Protein AF-A0A0Q6RV26-F1 (afdb_monomer)

Foldseek 3Di:
DPPVPVFQPLNVLCVVVVHDLQRLQVLAVVRDDSVQSVCCRPVFDDPPPVSLVRCCVSRVDHSCSRCVVVVCVVVDPPPDDD

Structure (mmCIF, N/CA/C/O backbone):
data_AF-A0A0Q6RV26-F1
#
_entry.id   AF-A0A0Q6RV26-F1
#
loop_
_atom_site.group_PDB
_atom_site.id
_atom_site.type_symbol
_atom_site.label_atom_id
_atom_site.label_alt_id
_atom_site.label_comp_id
_atom_site.label_asym_id
_atom_site.label_entity_id
_atom_site.label_seq_id
_atom_site.pdbx_PDB_ins_code
_atom_site.Cartn_x
_atom_site.Cartn_y
_atom_site.Cartn_z
_atom_site.occupancy
_atom_site.B_iso_or_equiv
_atom_site.auth_seq_id
_atom_site.auth_comp_id
_atom_site.auth_asym_id
_atom_site.auth_atom_id
_atom_site.pdbx_PDB_model_num
ATOM 1 N N . MET A 1 1 ? -19.986 10.650 -19.089 1.00 42.94 1 MET A N 1
ATOM 2 C CA . MET A 1 1 ? -18.652 10.875 -18.505 1.00 42.94 1 MET A CA 1
ATOM 3 C C . MET A 1 1 ? -18.450 9.787 -17.480 1.00 42.94 1 MET A C 1
ATOM 5 O O . MET A 1 1 ? -18.942 9.903 -16.369 1.00 42.94 1 MET A O 1
ATOM 9 N N . SER A 1 2 ? -17.858 8.684 -17.912 1.00 43.75 2 SER A N 1
ATOM 10 C CA . SER A 1 2 ? -17.391 7.635 -17.017 1.00 43.75 2 SER A CA 1
ATOM 11 C C . SER A 1 2 ? -15.912 7.556 -17.311 1.00 43.75 2 SER A C 1
ATOM 13 O O . SER A 1 2 ? -15.482 6.789 -18.165 1.00 43.75 2 SER A O 1
ATOM 15 N N . ASP A 1 3 ? -15.167 8.495 -16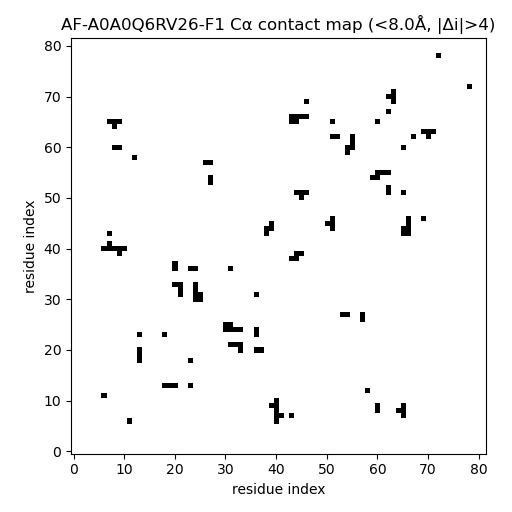.736 1.00 47.16 3 ASP A N 1
ATOM 16 C CA . ASP A 1 3 ? -13.736 8.334 -16.589 1.00 47.16 3 ASP A CA 1
ATOM 17 C C . ASP A 1 3 ? -13.577 7.047 -15.778 1.00 47.16 3 ASP A C 1
ATOM 19 O O . ASP A 1 3 ? -13.808 7.028 -14.568 1.00 47.16 3 ASP A O 1
ATOM 23 N N . ASP A 1 4 ? -13.308 5.949 -16.484 1.00 46.53 4 ASP A N 1
ATOM 24 C CA . ASP A 1 4 ? -12.718 4.722 -15.963 1.00 46.53 4 ASP A CA 1
ATOM 25 C C . ASP A 1 4 ? -11.371 5.139 -15.351 1.00 46.53 4 ASP A C 1
ATOM 27 O O . ASP A 1 4 ? -10.295 4.998 -15.934 1.00 46.53 4 ASP A O 1
ATOM 31 N N . GLU A 1 5 ? -11.439 5.812 -14.201 1.00 56.62 5 GLU A N 1
ATOM 32 C CA . GLU A 1 5 ? -10.292 6.128 -13.381 1.00 56.62 5 GLU A CA 1
ATOM 33 C C . GLU A 1 5 ? -9.737 4.752 -13.038 1.00 56.62 5 GLU A C 1
ATOM 35 O O . GLU A 1 5 ? -10.377 3.979 -12.330 1.00 56.62 5 GLU A O 1
ATOM 40 N N . ASN A 1 6 ? -8.607 4.386 -13.633 1.00 64.69 6 ASN A N 1
ATOM 41 C CA . ASN A 1 6 ? -7.932 3.135 -13.338 1.00 64.69 6 ASN A CA 1
ATOM 42 C C . ASN A 1 6 ? -7.454 3.220 -11.879 1.00 64.69 6 ASN A C 1
ATOM 44 O O . ASN A 1 6 ? -6.354 3.697 -11.589 1.00 64.69 6 ASN A O 1
ATOM 48 N N . ILE A 1 7 ? -8.353 2.901 -10.944 1.00 75.81 7 ILE A N 1
ATOM 49 C CA . ILE A 1 7 ? -8.117 2.992 -9.509 1.00 75.81 7 ILE A CA 1
ATOM 50 C C . ILE A 1 7 ? -7.039 1.964 -9.199 1.00 75.81 7 ILE A C 1
ATOM 52 O O . ILE A 1 7 ? -7.228 0.762 -9.386 1.00 75.81 7 ILE A O 1
ATOM 56 N N . SER A 1 8 ? -5.896 2.439 -8.706 1.00 87.50 8 SER A N 1
ATOM 57 C CA . SER A 1 8 ? -4.828 1.542 -8.284 1.00 87.50 8 SER A CA 1
ATOM 58 C C . SER A 1 8 ? -5.346 0.562 -7.224 1.00 87.50 8 SER A C 1
ATOM 60 O O . SER A 1 8 ? -6.137 0.940 -6.353 1.00 87.50 8 SER A O 1
ATOM 62 N N . PRO A 1 9 ? -4.885 -0.698 -7.236 1.00 91.25 9 PRO A N 1
ATOM 63 C CA . PRO A 1 9 ? -5.391 -1.719 -6.320 1.00 91.25 9 PRO A CA 1
ATOM 64 C C . PRO A 1 9 ? -5.197 -1.340 -4.841 1.00 91.25 9 PRO A C 1
ATOM 66 O O . PRO A 1 9 ? -6.008 -1.709 -3.994 1.00 91.25 9 PRO A O 1
ATOM 69 N N . ILE A 1 10 ? -4.167 -0.542 -4.530 1.00 91.75 10 ILE A N 1
ATOM 70 C CA . ILE A 1 10 ? -3.948 0.024 -3.191 1.00 91.75 10 ILE A CA 1
ATOM 71 C C . ILE A 1 10 ? -5.052 1.020 -2.822 1.00 91.75 10 ILE A C 1
ATOM 73 O O . ILE A 1 10 ? -5.612 0.918 -1.729 1.00 91.75 10 ILE A O 1
ATOM 77 N N . LYS A 1 11 ? -5.395 1.949 -3.727 1.00 93.00 11 LYS A N 1
ATOM 78 C CA . LYS A 1 11 ? -6.463 2.936 -3.511 1.00 93.00 11 LYS A CA 1
ATOM 79 C C . LYS A 1 11 ? -7.804 2.240 -3.308 1.00 93.00 11 LYS A C 1
ATOM 81 O O . LYS A 1 11 ? -8.533 2.595 -2.384 1.00 93.00 11 LYS A O 1
ATOM 86 N N . GLU A 1 12 ? -8.091 1.212 -4.108 1.00 92.44 12 GLU A N 1
ATOM 87 C CA . GLU A 1 12 ? -9.311 0.415 -3.972 1.00 92.44 12 GLU A CA 1
ATOM 88 C C . GLU A 1 12 ? -9.392 -0.261 -2.595 1.00 92.44 12 GLU A C 1
ATOM 90 O O . GLU A 1 12 ? -10.385 -0.103 -1.882 1.00 92.44 12 GLU A O 1
ATOM 95 N N . TYR A 1 13 ? -8.339 -0.977 -2.190 1.00 93.25 13 TYR A N 1
ATOM 96 C CA . TYR A 1 13 ? -8.287 -1.641 -0.888 1.00 93.25 13 TYR A CA 1
ATOM 97 C C . TYR A 1 13 ? -8.466 -0.647 0.260 1.00 93.25 13 TYR A C 1
ATOM 99 O O . TYR A 1 13 ? -9.271 -0.868 1.166 1.00 93.25 13 TYR A O 1
ATOM 107 N N . ARG A 1 14 ? -7.742 0.475 0.209 1.00 94.12 14 ARG A N 1
ATOM 108 C CA . ARG A 1 14 ? -7.783 1.506 1.243 1.00 94.12 14 ARG A CA 1
ATOM 109 C C . ARG A 1 14 ? -9.188 2.098 1.387 1.00 94.12 14 ARG A C 1
ATOM 111 O O . ARG A 1 14 ? -9.668 2.239 2.510 1.00 94.12 14 ARG A O 1
ATOM 118 N N . GLN A 1 15 ? -9.851 2.413 0.273 1.00 92.62 15 GLN A N 1
ATOM 119 C CA . GLN A 1 15 ? -11.216 2.943 0.275 1.00 92.62 15 GLN A CA 1
ATOM 120 C C . GLN A 1 15 ? -12.233 1.917 0.787 1.00 92.62 15 GLN A C 1
ATOM 122 O O . GLN A 1 15 ? -13.062 2.267 1.623 1.00 92.62 15 GLN A O 1
ATOM 127 N N . LYS A 1 16 ? -12.132 0.648 0.367 1.00 92.56 16 LYS A N 1
ATOM 128 C CA . LYS A 1 16 ? -12.987 -0.444 0.872 1.00 92.56 16 LYS A CA 1
ATOM 129 C C . LYS A 1 16 ? -12.8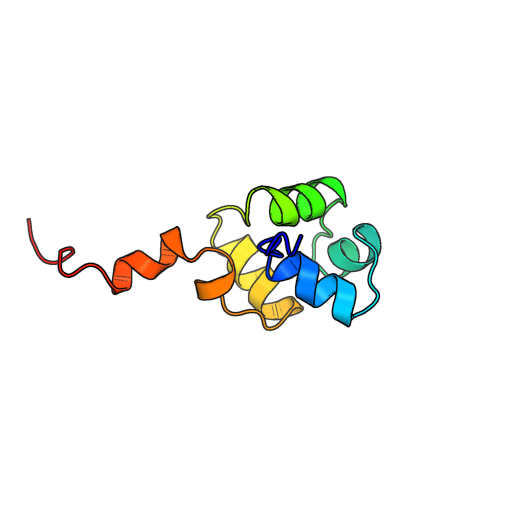29 -0.656 2.379 1.00 92.56 16 LYS A C 1
ATOM 131 O O . LYS A 1 16 ? -13.805 -0.939 3.063 1.00 92.56 16 LYS A O 1
ATOM 136 N N . ALA A 1 17 ? -11.612 -0.495 2.894 1.00 91.69 17 ALA A N 1
ATOM 137 C CA . ALA A 1 17 ? -11.313 -0.597 4.317 1.00 91.69 17 ALA A CA 1
ATOM 138 C C . ALA A 1 17 ? -11.614 0.692 5.112 1.00 91.69 17 ALA A C 1
ATOM 140 O O . ALA A 1 17 ? -11.435 0.700 6.327 1.00 91.69 17 ALA A O 1
ATOM 141 N N . GLY A 1 18 ? -12.033 1.784 4.457 1.00 94.06 18 GLY A N 1
ATOM 142 C CA . GLY A 1 18 ? -12.286 3.073 5.111 1.00 94.06 18 GLY A CA 1
ATOM 143 C C . GLY A 1 18 ? -11.033 3.726 5.710 1.00 94.06 18 GLY A C 1
ATOM 144 O O . GLY A 1 18 ? -11.133 4.488 6.668 1.00 94.06 18 GLY A O 1
ATOM 145 N N . LEU A 1 19 ? -9.846 3.411 5.184 1.00 93.88 19 LEU A N 1
ATOM 146 C CA . LEU A 1 19 ? -8.571 3.855 5.745 1.00 93.88 19 LEU A CA 1
ATOM 147 C C . LEU A 1 19 ? -8.103 5.188 5.135 1.00 93.88 19 LEU A C 1
ATOM 149 O O . LEU A 1 19 ? -8.189 5.434 3.928 1.00 93.88 19 LEU A O 1
ATOM 153 N N . SER A 1 20 ? -7.520 6.046 5.966 1.00 95.25 20 SER A N 1
ATOM 154 C CA . SER A 1 20 ? -6.736 7.197 5.501 1.00 95.25 20 SER A CA 1
ATOM 155 C C . SER A 1 20 ? -5.361 6.748 4.995 1.00 95.25 20 SER A C 1
ATOM 157 O O . SER A 1 20 ? -4.905 5.649 5.305 1.00 95.25 20 SER A O 1
ATOM 159 N N . LEU A 1 21 ? -4.672 7.598 4.225 1.00 94.06 21 LEU A N 1
ATOM 160 C CA . LEU A 1 21 ? -3.307 7.308 3.751 1.00 94.06 21 LEU A CA 1
ATOM 161 C C . LEU A 1 21 ? -2.337 7.042 4.914 1.00 94.06 21 LEU A C 1
ATOM 163 O O . LEU A 1 21 ? -1.490 6.162 4.815 1.00 94.06 21 LEU A O 1
ATOM 167 N N . GLU A 1 22 ? -2.488 7.791 6.010 1.00 95.25 22 GLU A N 1
ATOM 168 C CA . GLU A 1 22 ? -1.702 7.633 7.243 1.00 95.25 22 GLU A CA 1
ATOM 169 C C . GLU A 1 22 ? -2.003 6.289 7.906 1.00 95.25 22 GLU A C 1
ATOM 171 O O . GLU A 1 22 ? -1.106 5.463 8.023 1.00 95.25 22 GLU A O 1
ATOM 176 N N . ALA A 1 23 ? -3.280 6.014 8.189 1.00 94.75 23 ALA A N 1
ATOM 177 C CA . ALA A 1 23 ? -3.712 4.760 8.806 1.00 94.75 23 ALA A CA 1
ATOM 178 C C . ALA A 1 23 ? -3.328 3.519 7.984 1.00 94.75 23 ALA A C 1
ATOM 180 O O . ALA A 1 23 ? -3.067 2.459 8.543 1.00 94.75 23 ALA A O 1
ATOM 181 N N . PHE A 1 24 ? -3.295 3.627 6.651 1.00 94.94 24 PHE A N 1
ATOM 182 C CA . PHE A 1 24 ? -2.794 2.557 5.793 1.00 94.94 24 PHE A CA 1
ATOM 183 C C . PHE A 1 24 ? -1.281 2.371 5.948 1.00 94.94 24 PHE A C 1
ATOM 185 O O . PHE A 1 24 ? -0.828 1.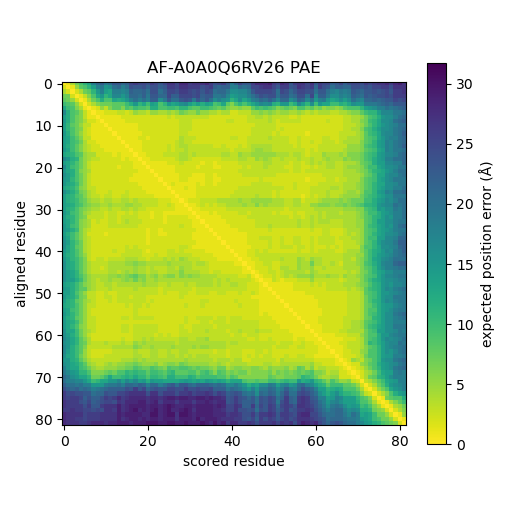244 6.126 1.00 94.94 24 PHE A O 1
ATOM 192 N N . GLY A 1 25 ? -0.513 3.463 5.922 1.00 94.06 25 GLY 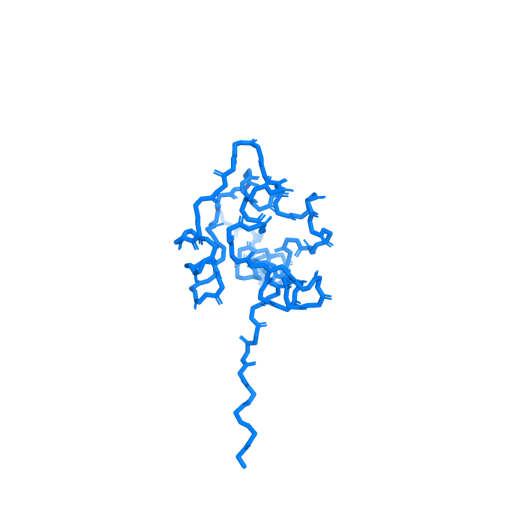A N 1
ATOM 193 C CA . GLY A 1 25 ? 0.936 3.451 6.126 1.00 94.06 25 GLY A CA 1
ATOM 194 C C . GLY A 1 25 ? 1.364 2.895 7.488 1.00 94.06 25 GLY A C 1
ATOM 195 O O . GLY A 1 25 ? 2.382 2.213 7.572 1.00 94.06 25 GLY A O 1
ATOM 196 N N . GLU A 1 26 ? 0.549 3.093 8.525 1.00 95.62 26 GLU A N 1
ATOM 197 C CA . GLU A 1 26 ? 0.761 2.547 9.873 1.00 95.62 26 GLU A CA 1
ATOM 198 C C . GLU A 1 26 ? 0.602 1.021 9.970 1.00 95.62 26 GLU A C 1
ATOM 200 O O . GLU A 1 26 ? 1.007 0.423 10.963 1.00 95.62 26 GLU A O 1
ATOM 205 N N . ARG A 1 27 ? 0.046 0.356 8.947 1.00 92.44 27 ARG A N 1
ATOM 206 C CA . ARG A 1 27 ? -0.083 -1.115 8.932 1.00 92.44 27 ARG A CA 1
ATOM 207 C C . ARG A 1 27 ? 1.215 -1.840 8.580 1.00 92.44 27 ARG A C 1
ATOM 209 O O . ARG A 1 27 ? 1.269 -3.064 8.681 1.00 92.44 27 ARG A O 1
ATOM 216 N N . PHE A 1 28 ? 2.224 -1.102 8.134 1.00 92.56 28 PHE A N 1
ATOM 217 C CA . PHE A 1 28 ? 3.520 -1.621 7.711 1.00 92.56 28 PHE A CA 1
ATOM 218 C C . PHE A 1 28 ? 4.554 -1.496 8.832 1.00 92.56 28 PHE A C 1
ATOM 220 O O . PHE A 1 28 ? 4.371 -0.709 9.762 1.00 92.56 28 PHE A O 1
ATOM 227 N N . ASN A 1 29 ? 5.646 -2.263 8.753 1.00 88.69 29 ASN A N 1
ATOM 228 C CA . ASN A 1 29 ? 6.705 -2.213 9.757 1.00 88.69 29 ASN A CA 1
ATOM 229 C C . ASN A 1 29 ? 8.107 -2.257 9.111 1.00 88.69 29 ASN A C 1
ATOM 231 O O . ASN A 1 29 ? 8.587 -3.348 8.801 1.00 88.69 29 ASN A O 1
ATOM 235 N N . PRO A 1 30 ? 8.801 -1.108 8.976 1.00 89.38 30 PRO A N 1
ATOM 236 C CA . PRO A 1 30 ? 8.443 0.210 9.518 1.00 89.38 30 PRO A CA 1
ATOM 237 C C . PRO A 1 30 ? 7.247 0.866 8.796 1.00 89.38 30 PRO A C 1
ATOM 239 O O . PRO A 1 30 ? 6.990 0.558 7.632 1.00 89.38 30 PRO A O 1
ATOM 242 N N . PRO A 1 31 ? 6.513 1.782 9.456 1.00 92.38 31 PRO A N 1
ATOM 243 C CA . PRO A 1 31 ? 5.358 2.431 8.847 1.00 92.38 31 PRO A CA 1
ATOM 244 C C . PRO A 1 31 ? 5.773 3.328 7.676 1.00 92.38 31 PRO A C 1
ATOM 246 O O . PRO A 1 31 ? 6.736 4.096 7.766 1.00 92.38 31 PRO A O 1
ATOM 249 N N . TYR A 1 32 ? 5.017 3.278 6.577 1.00 94.06 32 TYR A N 1
ATOM 250 C CA . TYR A 1 32 ? 5.243 4.176 5.444 1.00 94.06 32 TYR A CA 1
ATOM 251 C C . TYR A 1 32 ? 4.543 5.515 5.654 1.00 94.06 32 TYR A C 1
ATOM 253 O O . TYR A 1 32 ? 3.399 5.594 6.096 1.00 94.06 32 TYR A O 1
ATOM 261 N N . HIS A 1 33 ? 5.207 6.594 5.246 1.00 95.75 33 HIS A N 1
ATOM 262 C CA . HIS A 1 33 ? 4.600 7.918 5.258 1.00 95.75 33 HIS A CA 1
ATOM 263 C C . HIS A 1 33 ? 3.482 8.033 4.207 1.00 95.75 33 HIS A C 1
ATOM 265 O O . HIS A 1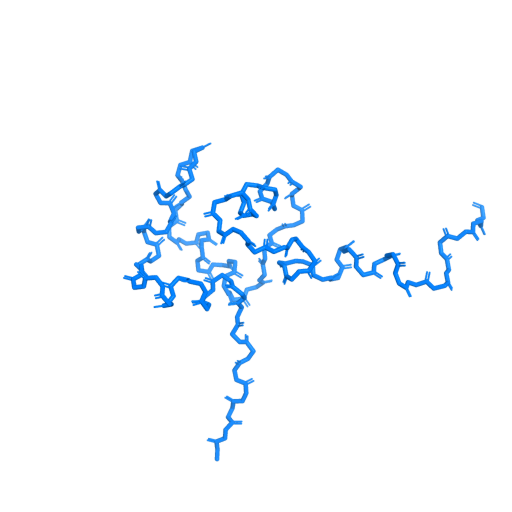 33 ? 3.584 7.478 3.108 1.00 95.75 33 HIS A O 1
ATOM 271 N N . LYS A 1 34 ? 2.454 8.847 4.484 1.00 94.25 34 LYS A N 1
ATOM 272 C CA . LYS A 1 34 ? 1.314 9.076 3.571 1.00 94.25 34 LYS A CA 1
ATOM 273 C C . LYS A 1 34 ? 1.714 9.484 2.153 1.00 94.25 34 LYS A C 1
ATOM 275 O O . LYS A 1 34 ? 1.029 9.135 1.197 1.00 94.25 34 LYS A O 1
ATOM 280 N N . THR A 1 35 ? 2.830 10.200 2.007 1.00 94.94 35 THR A N 1
ATOM 281 C CA . THR A 1 35 ? 3.369 10.613 0.702 1.00 94.94 35 THR A CA 1
ATOM 282 C C . THR A 1 35 ? 3.796 9.414 -0.140 1.00 94.94 35 THR A C 1
ATOM 284 O O . THR A 1 35 ? 3.575 9.418 -1.348 1.00 94.94 35 THR A O 1
ATOM 287 N N . SER A 1 36 ? 4.370 8.380 0.484 1.00 93.62 36 SER A N 1
ATOM 288 C CA . SER A 1 36 ? 4.746 7.138 -0.196 1.00 93.62 36 SER A CA 1
ATOM 289 C C . SER A 1 36 ? 3.504 6.404 -0.680 1.00 93.62 36 SER A C 1
ATOM 291 O O . SER A 1 36 ? 3.431 6.058 -1.854 1.00 93.62 36 SER A O 1
ATOM 293 N N . ILE A 1 37 ? 2.487 6.280 0.179 1.00 93.81 37 ILE A N 1
ATOM 294 C CA . ILE A 1 37 ? 1.210 5.651 -0.181 1.00 93.81 37 ILE A CA 1
ATOM 295 C C . ILE A 1 37 ? 0.540 6.401 -1.336 1.00 93.81 37 ILE A C 1
ATOM 297 O O . ILE A 1 37 ? 0.173 5.792 -2.335 1.00 93.81 37 ILE A O 1
ATOM 301 N N . LEU A 1 38 ? 0.454 7.733 -1.256 1.00 93.19 38 LEU A N 1
ATOM 302 C CA . LEU A 1 38 ? -0.099 8.560 -2.330 1.00 93.19 38 LEU A CA 1
ATOM 303 C C . LEU A 1 38 ? 0.670 8.376 -3.643 1.00 93.19 38 LEU A C 1
ATOM 305 O O . LEU A 1 38 ? 0.075 8.342 -4.720 1.00 93.19 38 LEU A O 1
ATOM 309 N N . ARG A 1 39 ? 2.000 8.267 -3.567 1.00 92.38 39 ARG A N 1
ATOM 310 C CA . ARG A 1 39 ? 2.837 8.016 -4.740 1.00 92.38 39 ARG A CA 1
ATOM 311 C C . ARG A 1 39 ? 2.529 6.652 -5.344 1.00 92.38 39 ARG A C 1
ATOM 313 O O . ARG A 1 39 ? 2.384 6.578 -6.558 1.00 92.38 39 ARG A O 1
ATOM 320 N N . TRP A 1 40 ? 2.370 5.617 -4.522 1.00 91.88 40 TRP A N 1
ATOM 321 C CA . TRP A 1 40 ? 1.997 4.282 -4.988 1.00 91.88 40 TRP A CA 1
ATOM 322 C C . TRP A 1 40 ? 0.619 4.264 -5.638 1.00 91.88 40 TRP A C 1
ATOM 324 O O . TRP A 1 40 ? 0.436 3.633 -6.675 1.00 91.88 40 TRP A O 1
ATOM 334 N N . GLU A 1 41 ? -0.335 5.011 -5.077 1.00 91.19 41 GLU A N 1
ATOM 335 C CA . GLU A 1 41 ? -1.684 5.094 -5.628 1.00 91.19 41 GLU A CA 1
ATOM 336 C C . GLU A 1 41 ? -1.734 5.771 -7.005 1.00 91.19 41 GLU A C 1
ATOM 338 O O . GLU A 1 41 ? -2.626 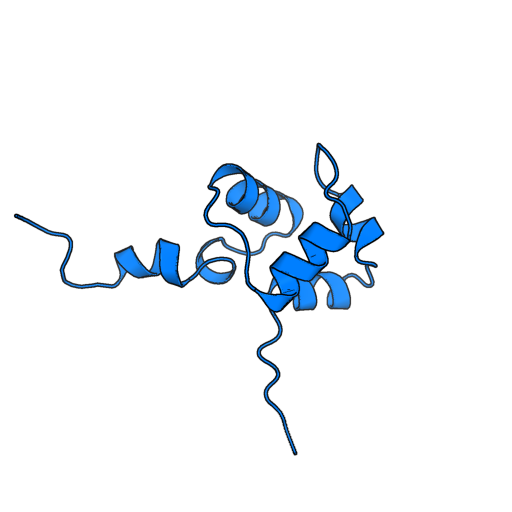5.454 -7.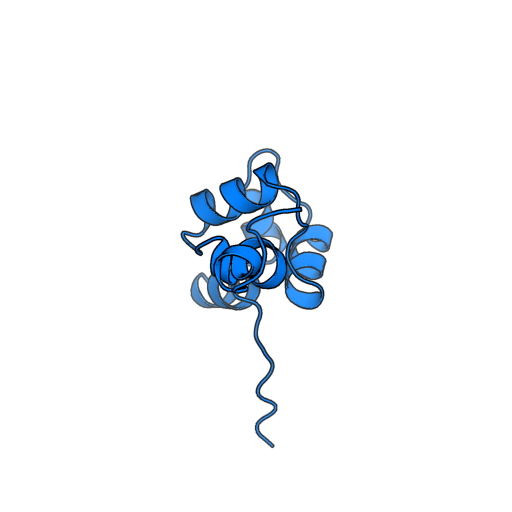792 1.00 91.19 41 GLU A O 1
ATOM 343 N N . ARG A 1 42 ? -0.811 6.703 -7.287 1.00 89.38 42 ARG A N 1
ATOM 344 C CA . ARG A 1 42 ? -0.799 7.519 -8.516 1.00 89.38 42 ARG A CA 1
ATOM 345 C C . ARG A 1 42 ? 0.179 7.032 -9.580 1.00 89.38 42 ARG A C 1
ATOM 347 O O . ARG A 1 42 ? -0.115 7.155 -10.761 1.00 89.38 42 ARG A O 1
ATOM 354 N N . LEU A 1 43 ? 1.356 6.565 -9.167 1.00 88.25 43 LEU A N 1
ATOM 355 C CA . LEU A 1 43 ? 2.464 6.196 -10.057 1.00 88.25 43 LEU A CA 1
ATOM 356 C C . LEU A 1 43 ? 2.740 4.687 -10.070 1.00 88.25 43 LEU A C 1
ATOM 358 O O . LEU A 1 43 ? 3.564 4.237 -10.860 1.00 88.25 43 LEU A O 1
ATOM 362 N N . GLY A 1 44 ? 2.074 3.919 -9.206 1.00 88.00 44 GLY A N 1
ATOM 363 C CA . GLY A 1 44 ? 2.348 2.501 -9.004 1.00 88.00 44 GLY A CA 1
ATOM 364 C C . GLY A 1 44 ? 3.350 2.232 -7.880 1.00 88.00 44 GLY A C 1
ATOM 365 O O . GLY A 1 44 ? 4.083 3.113 -7.418 1.00 88.00 44 GLY A O 1
ATOM 366 N N . VAL A 1 45 ? 3.345 0.985 -7.412 1.00 88.50 45 VAL A N 1
ATOM 367 C CA . VAL A 1 45 ? 4.254 0.492 -6.369 1.00 88.50 45 VAL A CA 1
ATOM 368 C C . VAL A 1 45 ? 5.680 0.421 -6.927 1.00 88.50 45 VAL A C 1
ATOM 370 O O . VAL A 1 45 ? 5.852 0.048 -8.089 1.00 88.50 45 VAL A O 1
ATOM 373 N N . PRO A 1 46 ? 6.719 0.769 -6.144 1.00 86.94 46 PRO A N 1
ATOM 374 C CA . PRO A 1 46 ? 8.103 0.564 -6.557 1.00 86.94 46 PRO A CA 1
ATOM 375 C C . PRO A 1 46 ? 8.375 -0.907 -6.892 1.00 86.94 46 PRO A C 1
ATOM 377 O O . PRO A 1 46 ? 7.814 -1.811 -6.280 1.00 86.94 46 PRO A O 1
ATOM 380 N N . THR A 1 47 ? 9.313 -1.155 -7.804 1.00 85.25 47 THR A N 1
ATOM 381 C CA . THR A 1 47 ? 9.776 -2.506 -8.174 1.00 85.25 47 THR A CA 1
ATOM 382 C C . THR A 1 47 ? 10.661 -3.159 -7.103 1.00 85.25 47 THR A C 1
ATOM 384 O O . THR A 1 47 ? 11.380 -4.113 -7.392 1.00 85.25 47 THR A O 1
ATOM 387 N N . ASP A 1 48 ? 10.650 -2.640 -5.873 1.00 89.19 48 ASP A N 1
ATOM 388 C CA . ASP A 1 48 ? 11.347 -3.248 -4.746 1.00 89.19 48 ASP A CA 1
ATOM 389 C C . ASP A 1 48 ? 10.563 -4.474 -4.264 1.00 89.19 48 ASP A C 1
ATOM 391 O O . ASP A 1 48 ? 9.416 -4.369 -3.820 1.00 89.19 48 ASP A O 1
ATOM 395 N N . LEU A 1 49 ? 11.181 -5.652 -4.370 1.00 86.50 49 LEU A N 1
ATOM 396 C CA . LEU A 1 49 ? 10.513 -6.914 -4.064 1.00 86.50 49 LEU A CA 1
ATOM 397 C C . LEU A 1 49 ? 10.093 -7.008 -2.590 1.00 86.50 49 LEU A C 1
ATOM 399 O O . LEU A 1 49 ? 9.043 -7.585 -2.314 1.00 86.50 49 LEU A O 1
ATOM 403 N N . ASN A 1 50 ? 10.854 -6.426 -1.655 1.00 89.75 50 ASN A N 1
ATOM 404 C CA . ASN A 1 50 ? 10.487 -6.450 -0.238 1.00 89.75 50 ASN A CA 1
ATOM 405 C C . ASN A 1 50 ? 9.223 -5.623 -0.002 1.00 89.75 50 ASN A C 1
ATOM 407 O O . ASN A 1 50 ? 8.289 -6.120 0.623 1.00 89.75 50 ASN A O 1
ATOM 411 N N . THR A 1 51 ? 9.147 -4.415 -0.568 1.00 89.94 51 THR A N 1
ATO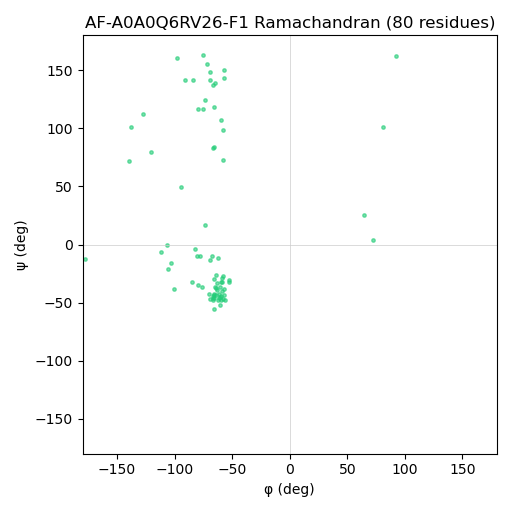M 412 C CA . THR A 1 51 ? 7.940 -3.580 -0.496 1.00 89.94 51 THR A CA 1
ATOM 413 C C . THR A 1 51 ? 6.733 -4.282 -1.121 1.00 89.94 51 THR A C 1
ATOM 415 O O . THR A 1 51 ? 5.655 -4.291 -0.531 1.00 89.94 51 THR A O 1
ATOM 418 N N . ILE A 1 52 ? 6.891 -4.915 -2.287 1.00 91.50 52 ILE A N 1
ATOM 419 C CA . ILE A 1 52 ? 5.792 -5.621 -2.962 1.00 91.50 52 ILE A CA 1
ATOM 420 C C . ILE A 1 52 ? 5.267 -6.783 -2.107 1.00 91.50 52 ILE A C 1
ATOM 422 O O . ILE A 1 52 ? 4.055 -6.914 -1.929 1.00 91.50 52 ILE A O 1
ATOM 426 N N . LEU A 1 53 ? 6.165 -7.615 -1.571 1.00 91.31 53 LEU A N 1
ATOM 427 C CA . LEU A 1 53 ? 5.799 -8.745 -0.713 1.00 91.31 53 LEU A CA 1
ATOM 428 C C . LEU A 1 53 ? 5.152 -8.280 0.593 1.00 91.31 53 LEU A C 1
ATOM 430 O O . LEU A 1 53 ? 4.221 -8.913 1.087 1.00 91.31 53 LEU A O 1
ATOM 434 N N . GLU A 1 54 ? 5.619 -7.167 1.148 1.00 92.31 54 GLU A N 1
ATOM 435 C CA . GLU A 1 54 ? 5.039 -6.590 2.352 1.00 92.31 54 GLU A CA 1
ATOM 436 C C . GLU A 1 54 ? 3.617 -6.073 2.101 1.00 92.31 54 GLU A C 1
ATOM 438 O O . GLU A 1 54 ? 2.707 -6.380 2.872 1.00 92.31 54 GLU A O 1
ATOM 443 N N . ILE A 1 55 ? 3.388 -5.367 0.988 1.00 91.62 55 ILE A N 1
ATOM 444 C CA . ILE A 1 55 ? 2.046 -4.927 0.585 1.00 91.62 55 ILE A CA 1
ATOM 445 C C . ILE A 1 55 ? 1.136 -6.131 0.357 1.00 91.62 55 ILE A C 1
ATOM 447 O O . ILE A 1 55 ? 0.021 -6.137 0.878 1.00 91.62 55 ILE A O 1
ATOM 451 N N . GLU A 1 56 ? 1.593 -7.162 -0.355 1.00 93.19 56 GLU A N 1
ATOM 452 C CA . GLU A 1 56 ? 0.827 -8.399 -0.551 1.00 93.19 56 GLU A CA 1
ATOM 453 C C . GLU A 1 56 ? 0.459 -9.046 0.791 1.00 93.19 56 GLU A C 1
ATOM 455 O O . GLU A 1 56 ? -0.695 -9.408 1.003 1.00 93.19 56 GLU A O 1
ATOM 460 N N . LYS A 1 57 ? 1.391 -9.108 1.745 1.00 93.06 57 LYS A N 1
ATOM 461 C CA . LYS A 1 57 ? 1.144 -9.670 3.078 1.00 93.06 57 LYS A CA 1
ATOM 462 C C . LYS A 1 57 ? 0.137 -8.856 3.900 1.00 93.06 57 LYS A C 1
ATOM 464 O O . LYS A 1 57 ? -0.707 -9.443 4.571 1.00 93.06 57 LYS A O 1
ATOM 469 N N . VAL A 1 58 ? 0.227 -7.525 3.878 1.00 92.31 58 VAL A N 1
ATOM 470 C CA . VAL A 1 58 ? -0.639 -6.630 4.673 1.00 92.31 58 VAL A CA 1
ATOM 471 C C . VAL A 1 58 ? -2.038 -6.507 4.067 1.00 92.31 58 VAL A C 1
ATOM 473 O O . VAL A 1 58 ? -3.030 -6.406 4.790 1.00 92.31 58 VAL A O 1
ATOM 476 N N . THR A 1 59 ? -2.131 -6.494 2.738 1.00 90.81 59 THR A N 1
ATOM 477 C CA . THR A 1 59 ? -3.378 -6.191 2.017 1.00 90.81 59 THR A CA 1
ATOM 478 C C . THR A 1 59 ? -4.048 -7.414 1.402 1.00 90.81 59 THR A C 1
ATOM 480 O O . THR A 1 59 ? -5.241 -7.368 1.111 1.00 90.81 59 THR A O 1
ATOM 483 N N . GLY A 1 60 ? -3.304 -8.498 1.179 1.00 92.94 60 GLY A N 1
ATOM 484 C CA . GLY A 1 60 ? -3.740 -9.648 0.389 1.00 92.94 60 GLY A CA 1
ATOM 485 C C . GLY A 1 60 ? -3.796 -9.383 -1.120 1.00 92.94 60 GLY A C 1
ATOM 486 O O . GLY A 1 60 ? -4.245 -10.249 -1.869 1.00 92.94 60 GLY A O 1
ATOM 487 N N . ILE A 1 61 ? -3.383 -8.200 -1.593 1.00 91.44 61 ILE A N 1
ATOM 488 C CA . ILE A 1 61 ? -3.371 -7.885 -3.024 1.00 91.44 61 ILE A CA 1
ATOM 489 C C . ILE A 1 61 ? -2.216 -8.650 -3.681 1.00 91.44 61 ILE A C 1
ATOM 491 O O . ILE A 1 61 ? -1.067 -8.440 -3.292 1.00 91.44 61 ILE A O 1
ATOM 495 N N . PRO A 1 62 ? -2.473 -9.468 -4.716 1.00 90.12 62 PRO A N 1
ATOM 496 C CA . PRO A 1 62 ? -1.411 -10.206 -5.381 1.00 90.12 62 PRO A CA 1
ATOM 497 C C . PRO A 1 62 ? -0.435 -9.254 -6.080 1.00 90.12 62 PRO A C 1
ATOM 499 O O . PRO A 1 62 ? -0.842 -8.312 -6.767 1.00 90.12 62 PRO A O 1
ATOM 502 N N . ARG A 1 63 ? 0.861 -9.547 -5.984 1.00 88.25 63 ARG A N 1
ATOM 503 C CA . ARG A 1 63 ? 1.951 -8.783 -6.617 1.00 88.25 63 ARG A CA 1
ATOM 504 C C . ARG A 1 63 ? 1.793 -8.555 -8.121 1.00 88.25 63 ARG A C 1
ATOM 506 O O . ARG A 1 63 ? 2.181 -7.502 -8.618 1.00 88.25 63 ARG A O 1
ATOM 513 N N . THR A 1 64 ? 1.150 -9.483 -8.830 1.00 86.75 64 THR A N 1
ATOM 514 C CA . THR A 1 64 ? 0.820 -9.347 -10.260 1.00 86.75 64 THR A CA 1
ATOM 515 C C . THR A 1 64 ? -0.160 -8.209 -10.542 1.00 86.75 64 THR A C 1
ATOM 517 O O . THR A 1 64 ? -0.134 -7.644 -11.627 1.00 86.75 64 THR A O 1
ATOM 520 N N . LYS A 1 65 ? -1.000 -7.828 -9.569 1.00 86.69 65 LYS A N 1
ATOM 521 C CA . LYS A 1 65 ? -1.849 -6.631 -9.654 1.00 86.69 65 LYS A CA 1
ATOM 522 C C . LYS A 1 65 ? -1.123 -5.363 -9.214 1.00 86.69 65 LYS A C 1
ATOM 524 O O . LYS A 1 65 ? -1.427 -4.296 -9.732 1.00 86.69 65 LYS A O 1
ATOM 529 N N . LEU A 1 66 ? -0.195 -5.462 -8.258 1.00 86.44 66 LEU A N 1
ATOM 530 C CA . LEU A 1 66 ? 0.554 -4.307 -7.739 1.00 86.44 66 LEU A CA 1
ATOM 531 C C . LEU A 1 66 ? 1.548 -3.748 -8.764 1.00 86.44 66 LEU A C 1
ATOM 533 O O . LEU A 1 66 ? 1.655 -2.534 -8.919 1.00 86.44 66 LEU A O 1
ATOM 537 N N . VAL A 1 67 ? 2.257 -4.635 -9.461 1.00 86.44 67 VAL A N 1
ATOM 538 C CA . VAL A 1 67 ? 3.259 -4.306 -10.486 1.00 86.44 67 VAL A CA 1
ATOM 539 C C . VAL A 1 67 ? 3.132 -5.286 -11.657 1.00 86.44 67 VAL A C 1
ATOM 541 O O . VAL A 1 67 ? 3.990 -6.154 -11.836 1.00 86.44 67 VAL A O 1
ATOM 544 N N . PRO A 1 68 ? 2.067 -5.169 -12.474 1.00 80.88 68 PRO A N 1
ATOM 545 C CA . PRO A 1 68 ? 1.851 -6.063 -13.607 1.00 80.88 68 PRO A CA 1
ATOM 546 C C . PRO A 1 68 ? 3.051 -6.058 -14.551 1.00 80.88 68 PRO A C 1
ATOM 548 O O . PRO A 1 68 ? 3.597 -7.115 -14.805 1.00 80.88 68 PRO A O 1
ATOM 551 N N . ALA A 1 69 ? 3.581 -4.897 -14.946 1.00 78.25 69 ALA A N 1
ATOM 552 C CA . ALA A 1 69 ? 4.721 -4.815 -15.868 1.00 78.25 69 ALA A CA 1
ATOM 553 C C . ALA A 1 69 ? 5.997 -5.551 -15.399 1.00 78.25 69 ALA A C 1
ATOM 555 O O . ALA A 1 69 ? 6.798 -5.971 -16.227 1.00 78.25 69 ALA A O 1
ATOM 556 N N . PHE A 1 70 ? 6.197 -5.717 -14.086 1.00 75.88 70 PHE A N 1
ATOM 557 C CA . PHE A 1 70 ? 7.355 -6.436 -13.546 1.00 75.88 70 PHE A CA 1
ATOM 558 C C . PHE A 1 70 ? 7.172 -7.962 -13.610 1.00 75.88 70 PHE A C 1
ATOM 560 O O . PHE A 1 70 ? 8.134 -8.689 -13.838 1.00 75.88 70 PHE A O 1
ATOM 567 N N . PHE A 1 71 ? 5.940 -8.453 -13.427 1.00 69.25 71 PHE A N 1
ATOM 568 C CA . PHE A 1 71 ? 5.626 -9.889 -13.369 1.00 69.25 71 PHE A CA 1
ATOM 569 C C . PHE A 1 71 ? 4.979 -10.447 -14.647 1.00 69.25 71 PHE A C 1
ATOM 571 O O . PHE A 1 71 ? 4.996 -11.658 -14.858 1.00 69.25 71 PHE A O 1
ATOM 578 N N . ASP A 1 72 ? 4.468 -9.586 -15.526 1.00 64.50 72 ASP A N 1
ATOM 579 C CA . ASP A 1 72 ? 3.955 -9.917 -16.863 1.00 64.50 72 ASP A CA 1
ATOM 580 C C . ASP A 1 72 ? 5.080 -10.383 -17.804 1.00 64.50 72 ASP A C 1
ATOM 582 O O . ASP A 1 72 ? 4.832 -10.991 -18.841 1.00 64.50 72 ASP A O 1
ATOM 586 N N . LEU A 1 73 ? 6.344 -10.244 -17.381 1.00 54.31 73 LEU A N 1
ATOM 587 C CA . LEU A 1 73 ? 7.488 -10.883 -18.031 1.00 54.31 73 LEU A CA 1
ATOM 588 C C . LEU A 1 73 ? 7.436 -12.427 -18.013 1.00 54.31 73 LEU A C 1
ATOM 590 O O . LEU A 1 73 ? 8.195 -13.066 -18.735 1.00 54.31 73 LEU A O 1
ATOM 594 N N . ALA A 1 74 ? 6.529 -13.042 -17.245 1.00 51.06 74 ALA A N 1
ATOM 595 C CA . ALA A 1 74 ? 6.222 -14.472 -17.353 1.00 51.06 74 ALA A CA 1
ATOM 596 C C . ALA A 1 74 ? 5.259 -14.809 -18.516 1.00 51.06 74 ALA A C 1
ATOM 598 O O . ALA A 1 74 ? 5.061 -15.983 -18.825 1.00 51.06 74 ALA A O 1
ATOM 599 N N . GLY A 1 75 ? 4.657 -13.793 -19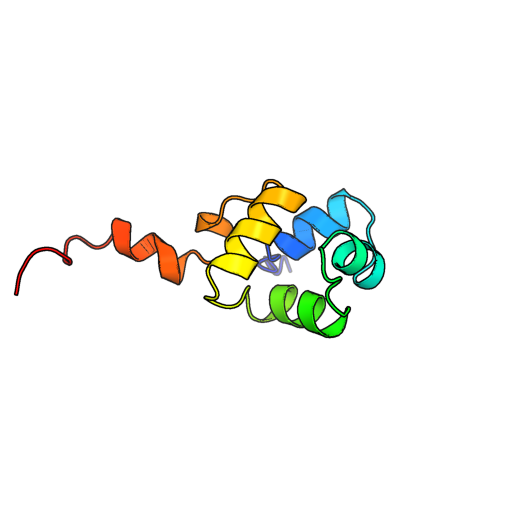.148 1.00 45.75 75 GLY A N 1
ATOM 600 C CA . GLY A 1 75 ? 3.727 -13.893 -20.275 1.00 45.75 75 GLY A CA 1
ATOM 601 C C . GLY A 1 75 ? 4.307 -13.462 -21.626 1.00 45.75 75 GLY A C 1
ATOM 602 O O . GLY A 1 75 ? 3.608 -13.563 -22.632 1.00 45.75 75 GLY A O 1
ATOM 603 N N . VAL A 1 76 ? 5.572 -13.027 -21.694 1.00 47.59 76 VAL A N 1
ATOM 604 C CA . VAL A 1 76 ? 6.269 -12.869 -22.981 1.00 47.59 76 VAL A CA 1
ATOM 605 C C . VAL A 1 76 ? 6.763 -14.234 -23.473 1.00 47.59 76 VAL A C 1
ATOM 607 O O . VAL A 1 76 ? 7.657 -14.815 -22.850 1.00 47.59 76 VAL A O 1
ATOM 610 N N . PRO A 1 77 ? 6.273 -14.749 -24.619 1.00 42.78 77 PRO A N 1
ATOM 611 C CA . PRO A 1 77 ? 6.981 -15.787 -25.357 1.00 42.78 77 PRO A CA 1
ATOM 612 C C . PRO A 1 77 ? 8.286 -15.181 -25.900 1.00 42.78 77 PRO A C 1
ATOM 614 O O . PRO A 1 77 ? 8.335 -14.686 -27.021 1.00 42.78 77 PRO A O 1
ATOM 617 N N . GLY A 1 78 ? 9.334 -15.135 -25.076 1.00 44.50 78 GLY A N 1
ATOM 618 C CA . GLY A 1 78 ? 10.601 -14.525 -25.486 1.00 44.50 78 GLY A CA 1
ATOM 619 C C . GLY A 1 78 ? 11.758 -14.575 -24.491 1.00 44.50 78 GLY A C 1
ATOM 620 O O . GLY A 1 78 ? 12.888 -14.340 -24.898 1.00 44.50 78 GLY A O 1
ATOM 621 N N . ALA A 1 79 ? 11.541 -14.924 -23.221 1.00 45.44 79 ALA A N 1
ATOM 622 C CA . ALA A 1 79 ? 12.639 -15.093 -22.263 1.00 45.44 79 ALA A CA 1
ATOM 623 C C . ALA A 1 79 ? 13.104 -16.561 -22.166 1.00 45.44 79 ALA A C 1
ATOM 625 O O . ALA A 1 79 ? 13.226 -17.120 -21.080 1.00 45.44 79 ALA A O 1
ATOM 626 N N . VAL A 1 80 ? 13.357 -17.191 -23.316 1.00 51.16 80 VAL A N 1
ATOM 627 C CA . VAL A 1 80 ? 14.215 -18.379 -23.419 1.00 51.16 80 VAL A CA 1
ATOM 628 C C . VAL A 1 80 ? 15.271 -18.124 -24.492 1.00 51.16 80 VAL A C 1
ATOM 630 O O . VAL A 1 80 ? 14.955 -18.047 -25.672 1.00 51.16 80 VAL A O 1
ATOM 633 N N . GLY A 1 81 ? 16.524 -18.010 -24.052 1.00 48.84 81 GLY A N 1
ATOM 634 C CA . GLY A 1 81 ? 17.719 -18.156 -24.884 1.00 48.84 81 GLY A CA 1
ATOM 635 C C . GLY A 1 81 ? 18.135 -16.943 -25.716 1.00 48.84 81 GLY A C 1
ATOM 636 O O . GLY A 1 81 ? 17.653 -16.755 -26.827 1.00 48.84 81 GLY A O 1
ATOM 637 N N . GLN A 1 82 ? 19.145 -16.222 -25.228 1.00 39.31 82 GLN A N 1
ATOM 638 C CA . GLN A 1 82 ? 20.399 -16.041 -25.969 1.00 39.31 82 GLN A CA 1
ATOM 639 C C . GLN A 1 82 ? 21.568 -16.151 -24.994 1.00 39.31 82 GLN A C 1
ATOM 641 O O . GLN A 1 82 ? 21.423 -15.639 -23.861 1.00 39.31 82 GLN A O 1
#

Radius of gyration: 14.47 Å; Cα contacts (8 Å, |Δi|>4): 70; chains: 1; bounding box: 39×29×36 Å

Mean predicted aligned error: 8.0 Å

Secondary structure (DSSP, 8-state):
--------HHHHHHHHTT--HHHHHTTSSSPPPHHHHHHHHHH---S-HHHHHHHHHHH---HHHHSHHHHGGGS-TT-S--

Nearest PDB structures (foldseek):
  4ob4-assembly1_A  TM=7.313E-01  e=3.288E-01  Streptomyces coelicolor A3(2)
  2awi-assembly1_F  TM=5.934E-01  e=7.423E-01  Enterococcus faecalis
  2axu-assembly2_K  TM=5.739E-01  e=5.778E-01  Enterococcus faecalis
  2aw6-assembly1_A  TM=6.438E-01  e=1.015E+00  Enterococcus faecalis
  2axv-assembly1_D  TM=6.395E-01  e=1.899E+00  Enterococcus faecalis

pLDDT: mean 81.79, std 17.53, range [39.31, 95.75]

Sequence (82 aa):
MSDDENISPIKEYRQKAGLSLEAFGERFNPPYHKTSILRWERLGVPTDLNTILEIEKVTGIPRTKLVPAFFDLAGVPGAVGQ

Solvent-accessible surface area (backbone atoms only — not comparable to full-atom values): 5057 Å² total; per-residue (Å²): 138,78,82,79,68,82,70,30,67,65,48,50,51,32,59,76,68,72,48,50,53,51,65,53,18,61,71,42,89,76,57,46,55,38,69,58,49,52,43,28,43,75,76,42,55,70,92,47,63,66,61,41,52,48,47,22,70,73,68,68,49,56,52,58,72,56,38,37,86,76,53,49,64,78,72,50,95,70,90,70,88,133